Protein AF-A0AB38A750-F1 (afdb_monomer_lite)

Foldseek 3Di:
DDLQVQLVVQDAPVCVVVVVSQVSSQVSSCVVCVPPAAAKDWPDKDKDDKDKAKDWDWDADPVQPPPPDPSSRIDIDIWMKIKIKMKTKMKGKDAQPDPVSQVVQVHRIHMDIDDIDMDIHIDPIDDD

Radius of gyration: 22.98 Å; chains: 1; bounding box: 53×22×68 Å

pLDDT: mean 86.06, std 8.67, range [50.19, 95.38]

Structure (mmCIF, N/CA/C/O backbone):
data_AF-A0AB38A750-F1
#
_entry.id   AF-A0AB38A750-F1
#
loop_
_atom_site.group_PDB
_atom_site.id
_atom_site.type_symbol
_atom_site.label_atom_id
_atom_site.label_alt_id
_atom_site.label_comp_id
_atom_site.label_asym_id
_atom_site.label_entity_id
_atom_site.label_seq_id
_atom_site.pdbx_PDB_ins_code
_atom_site.Cartn_x
_atom_site.Cartn_y
_atom_site.Cartn_z
_atom_site.occupancy
_atom_site.B_iso_or_equiv
_atom_site.auth_seq_id
_atom_site.auth_comp_id
_atom_site.auth_asym_id
_atom_site.auth_atom_id
_atom_site.pdbx_PDB_model_num
ATOM 1 N N . MET A 1 1 ? 15.334 6.952 2.003 1.00 51.34 1 MET A N 1
ATOM 2 C CA . MET A 1 1 ? 13.996 6.369 1.766 1.00 51.34 1 MET A CA 1
ATOM 3 C C . MET A 1 1 ? 13.927 5.807 0.353 1.00 51.34 1 MET A C 1
ATOM 5 O O . MET A 1 1 ? 14.495 6.417 -0.547 1.00 51.34 1 MET A O 1
ATOM 9 N N . ASN A 1 2 ? 13.307 4.634 0.191 1.00 77.25 2 ASN A N 1
ATOM 10 C CA . ASN A 1 2 ? 13.027 3.985 -1.096 1.00 77.25 2 ASN A CA 1
ATOM 11 C C . ASN A 1 2 ? 11.918 4.771 -1.826 1.00 77.25 2 ASN A C 1
ATOM 13 O O . ASN A 1 2 ? 10.905 5.085 -1.204 1.00 77.25 2 ASN A O 1
ATOM 17 N N . ALA A 1 3 ? 12.105 5.092 -3.110 1.00 81.81 3 ALA A N 1
ATOM 18 C CA . ALA A 1 3 ? 11.150 5.882 -3.891 1.00 81.81 3 ALA A CA 1
ATOM 19 C C . ALA A 1 3 ? 9.761 5.218 -3.973 1.00 81.81 3 ALA A C 1
ATOM 21 O O . ALA A 1 3 ? 8.751 5.909 -3.861 1.00 81.81 3 ALA A O 1
ATOM 22 N N . THR A 1 4 ? 9.702 3.883 -4.046 1.00 82.81 4 THR A N 1
ATOM 23 C CA . THR A 1 4 ? 8.442 3.124 -3.987 1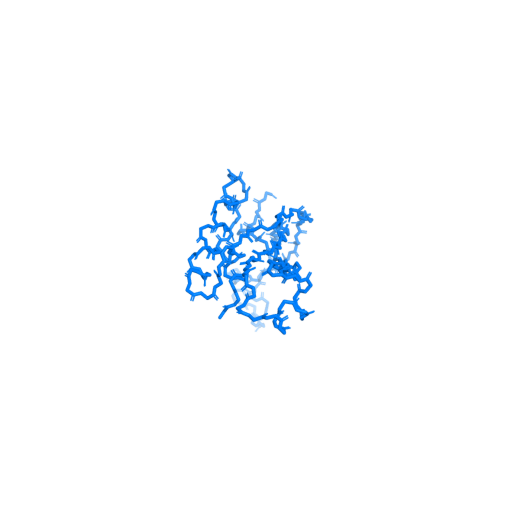.00 82.81 4 THR A CA 1
ATOM 24 C C . THR A 1 4 ? 7.747 3.309 -2.634 1.00 82.81 4 THR A C 1
ATOM 26 O O . THR A 1 4 ? 6.558 3.618 -2.586 1.00 82.81 4 THR A O 1
ATOM 29 N N . ALA A 1 5 ? 8.488 3.225 -1.525 1.00 85.88 5 ALA A N 1
ATOM 30 C CA . ALA A 1 5 ? 7.937 3.433 -0.182 1.00 85.88 5 ALA A CA 1
ATOM 31 C C . ALA A 1 5 ? 7.416 4.869 0.015 1.00 85.88 5 ALA A C 1
ATOM 33 O O . ALA A 1 5 ? 6.333 5.068 0.564 1.00 85.88 5 ALA A O 1
ATOM 34 N N . SER A 1 6 ? 8.155 5.869 -0.477 1.00 84.00 6 SER A N 1
ATOM 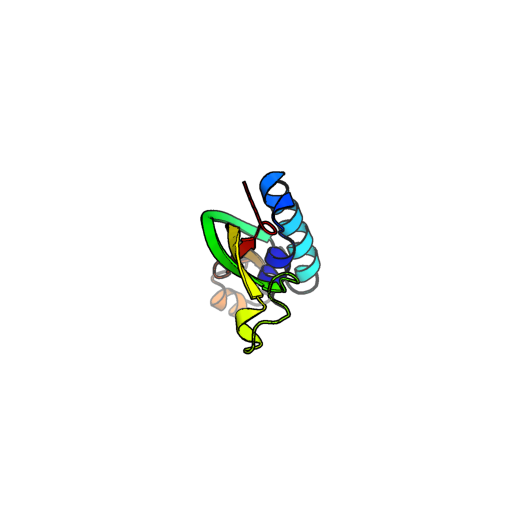35 C CA . SER A 1 6 ? 7.709 7.267 -0.481 1.00 84.00 6 SER A CA 1
ATOM 36 C C . SER A 1 6 ? 6.438 7.455 -1.316 1.00 84.00 6 SER A C 1
ATOM 38 O O . SER A 1 6 ? 5.518 8.144 -0.873 1.00 84.00 6 SER A O 1
ATOM 40 N N . SER A 1 7 ? 6.324 6.786 -2.467 1.00 87.19 7 SER A N 1
ATOM 41 C CA . SER A 1 7 ? 5.109 6.828 -3.292 1.00 87.19 7 SER A CA 1
ATOM 42 C C . SER A 1 7 ? 3.895 6.174 -2.627 1.00 87.19 7 SER A C 1
ATOM 44 O O . SER A 1 7 ? 2.795 6.701 -2.704 1.00 87.19 7 SER A O 1
ATOM 46 N N . LEU A 1 8 ? 4.085 5.089 -1.873 1.00 88.94 8 LEU A N 1
ATOM 47 C CA . LEU A 1 8 ? 3.007 4.464 -1.098 1.00 88.94 8 LEU A CA 1
ATOM 48 C C . LEU A 1 8 ? 2.557 5.321 0.090 1.00 88.94 8 LEU A C 1
ATOM 50 O O . LEU A 1 8 ? 1.413 5.219 0.535 1.00 88.94 8 LEU A O 1
ATOM 54 N N . SER A 1 9 ? 3.452 6.146 0.638 1.00 87.12 9 SER A N 1
ATOM 55 C CA . SER A 1 9 ? 3.135 7.013 1.776 1.00 87.12 9 SER A CA 1
ATOM 56 C C . SER A 1 9 ? 2.248 8.207 1.409 1.00 87.12 9 SER A C 1
ATOM 58 O O . SER A 1 9 ? 1.553 8.711 2.287 1.00 87.12 9 SER A O 1
ATOM 60 N N . SER A 1 10 ? 2.216 8.622 0.134 1.00 86.31 10 SER A N 1
ATOM 61 C CA . SER A 1 10 ? 1.347 9.717 -0.327 1.00 86.31 10 SER A CA 1
ATOM 62 C C . SER A 1 10 ? -0.115 9.302 -0.500 1.00 86.31 10 SER A C 1
ATOM 64 O O . SER A 1 10 ? -0.985 10.163 -0.589 1.00 86.31 10 SER A O 1
ATOM 66 N N . VAL A 1 11 ? -0.406 7.999 -0.525 1.00 89.88 11 VAL A N 1
ATOM 67 C CA . VAL A 1 11 ? -1.775 7.491 -0.644 1.00 89.88 11 VAL A CA 1
ATOM 68 C C . VAL A 1 11 ? -2.471 7.554 0.713 1.00 89.88 11 VAL A C 1
ATOM 70 O O . VAL A 1 11 ? -1.956 7.055 1.725 1.00 89.88 11 VAL A O 1
ATOM 73 N N . ASN A 1 12 ? -3.658 8.152 0.721 1.00 89.56 12 ASN A N 1
ATOM 74 C CA . ASN A 1 12 ? -4.567 8.212 1.853 1.00 89.56 12 ASN A CA 1
ATOM 75 C C . ASN A 1 12 ? -5.933 7.648 1.431 1.00 89.56 12 ASN A C 1
ATOM 77 O O . ASN A 1 12 ? -6.148 7.295 0.272 1.00 89.56 12 ASN A O 1
ATOM 81 N N . TYR A 1 13 ? -6.842 7.486 2.389 1.00 85.62 13 TYR A N 1
ATOM 82 C CA . TYR A 1 13 ? -8.128 6.860 2.092 1.00 85.62 13 TYR A CA 1
ATOM 83 C C . TYR A 1 13 ? -8.975 7.702 1.130 1.00 85.62 13 TYR A C 1
ATOM 85 O O . TYR A 1 13 ? -9.617 7.156 0.242 1.00 85.62 13 TYR A O 1
ATOM 93 N N . GLU A 1 14 ? -8.915 9.028 1.253 1.00 86.50 14 GLU A N 1
ATOM 94 C CA . GLU A 1 14 ? -9.604 9.955 0.353 1.00 86.50 14 GLU A CA 1
ATOM 95 C C . GLU A 1 14 ? -9.131 9.812 -1.101 1.00 86.50 14 GLU A C 1
ATOM 97 O O . GLU A 1 14 ? -9.947 9.790 -2.019 1.00 86.50 14 GLU A O 1
ATOM 102 N N . SER A 1 15 ? -7.829 9.632 -1.333 1.00 86.31 15 SER A N 1
ATOM 103 C CA . SER A 1 15 ? -7.305 9.466 -2.687 1.00 86.31 15 SER A CA 1
ATOM 104 C C . SER A 1 15 ? -7.670 8.126 -3.318 1.00 86.31 15 SER A C 1
ATOM 106 O O . SER A 1 15 ? -7.800 8.022 -4.541 1.00 86.31 15 SER A O 1
ATOM 108 N N . LEU A 1 16 ? -7.902 7.101 -2.491 1.00 86.31 16 LEU A N 1
ATOM 109 C CA . LEU A 1 16 ? -8.494 5.844 -2.939 1.00 86.31 16 LEU A CA 1
ATOM 110 C C . LEU A 1 16 ? -9.967 6.012 -3.319 1.00 86.31 16 LEU A C 1
ATOM 112 O O . LEU A 1 16 ? -10.359 5.541 -4.384 1.00 86.31 16 LEU A O 1
ATOM 116 N N . THR A 1 17 ? -10.775 6.697 -2.501 1.00 83.50 17 THR A N 1
ATOM 117 C CA . THR A 1 17 ? -12.211 6.872 -2.782 1.00 83.50 17 THR A CA 1
ATOM 118 C C . THR A 1 17 ? -12.477 7.802 -3.963 1.00 83.50 17 THR A C 1
ATOM 120 O O . THR A 1 17 ? -13.403 7.562 -4.731 1.00 83.50 17 THR A O 1
ATOM 123 N N . GLN A 1 18 ? -11.649 8.830 -4.148 1.00 86.81 18 GLN A N 1
ATOM 124 C CA . GLN A 1 18 ? -11.730 9.757 -5.280 1.00 86.81 18 GLN A CA 1
ATOM 125 C C . GLN A 1 18 ? -11.069 9.213 -6.558 1.00 86.81 18 GLN A C 1
ATOM 127 O O . GLN A 1 18 ? -11.181 9.830 -7.614 1.00 86.81 18 GLN A O 1
ATOM 132 N N . GLY A 1 19 ? -10.356 8.084 -6.480 1.00 85.69 19 GLY A N 1
ATOM 133 C CA . GLY A 1 19 ? -9.680 7.472 -7.628 1.00 85.69 19 GLY A CA 1
ATOM 134 C C . GLY A 1 19 ? -8.422 8.207 -8.116 1.00 85.69 19 GLY A C 1
ATOM 135 O O . GLY A 1 19 ? -7.878 7.842 -9.153 1.00 85.69 19 GLY A O 1
ATOM 136 N N . ASN A 1 20 ? -7.919 9.206 -7.384 1.00 91.25 20 ASN A N 1
ATOM 137 C CA . ASN A 1 20 ? -6.730 9.993 -7.758 1.00 91.25 20 ASN A CA 1
ATOM 138 C C . ASN A 1 20 ? -5.412 9.458 -7.141 1.00 91.25 20 ASN A C 1
ATOM 140 O O . ASN A 1 20 ? -4.346 10.070 -7.266 1.00 91.25 20 ASN A O 1
ATOM 144 N N . TYR A 1 21 ? -5.444 8.281 -6.507 1.00 90.06 21 TYR A N 1
ATOM 145 C CA . TYR A 1 21 ? -4.269 7.631 -5.910 1.00 90.06 21 TYR A CA 1
ATOM 146 C C . TYR A 1 21 ? -3.127 7.386 -6.912 1.00 90.06 21 TYR A C 1
ATOM 148 O O . TYR A 1 21 ? -1.958 7.491 -6.542 1.00 90.06 21 TYR A O 1
ATOM 156 N N . GLN A 1 22 ? -3.435 7.100 -8.183 1.00 92.31 22 GLN A N 1
ATOM 157 C CA . GLN A 1 22 ? -2.419 6.870 -9.218 1.00 92.31 22 GLN A CA 1
ATOM 158 C C . GLN A 1 22 ? -1.588 8.130 -9.488 1.00 92.31 22 GLN A C 1
ATOM 160 O O . GLN A 1 22 ? -0.364 8.055 -9.604 1.00 92.31 22 GLN A O 1
ATOM 165 N N . GLU A 1 23 ? -2.236 9.297 -9.535 1.00 90.50 23 GLU A N 1
ATOM 166 C CA . GLU A 1 23 ? -1.566 10.590 -9.689 1.00 90.50 23 GLU A CA 1
ATOM 167 C C . GLU A 1 23 ? -0.656 10.877 -8.490 1.00 90.50 23 GLU A C 1
ATOM 169 O O . GLU A 1 23 ? 0.523 11.195 -8.662 1.00 90.50 23 GLU A O 1
ATOM 174 N N . SER A 1 24 ? -1.164 10.652 -7.276 1.00 90.00 24 SER A N 1
ATOM 175 C CA . SER A 1 24 ? -0.400 10.820 -6.032 1.00 90.00 24 SER A CA 1
ATOM 176 C C . SER A 1 24 ? 0.841 9.921 -5.965 1.00 90.00 24 SER A C 1
ATOM 178 O O . SER A 1 24 ? 1.903 10.356 -5.503 1.00 90.00 24 SER A O 1
ATOM 180 N N . ILE A 1 25 ? 0.732 8.672 -6.432 1.00 92.00 25 ILE A N 1
ATOM 181 C CA . ILE A 1 25 ? 1.856 7.728 -6.506 1.00 92.00 25 ILE A CA 1
ATOM 182 C C . ILE A 1 25 ? 2.870 8.211 -7.539 1.00 92.00 25 ILE A C 1
ATOM 184 O O . ILE A 1 25 ? 4.057 8.302 -7.226 1.00 92.00 25 ILE A O 1
ATOM 188 N N . ASN A 1 26 ? 2.421 8.554 -8.748 1.00 91.25 26 ASN A N 1
ATOM 189 C CA . ASN A 1 26 ? 3.298 9.000 -9.827 1.00 91.25 26 ASN A CA 1
ATOM 190 C C . ASN A 1 26 ? 4.065 10.272 -9.446 1.00 91.25 26 ASN A C 1
ATOM 192 O O . ASN A 1 26 ? 5.287 10.318 -9.596 1.00 91.25 26 ASN A O 1
ATOM 196 N N . ALA A 1 27 ? 3.382 11.279 -8.896 1.00 89.75 27 ALA A N 1
ATOM 197 C CA . ALA A 1 27 ? 4.002 12.530 -8.468 1.00 89.75 27 ALA A CA 1
ATOM 198 C C . ALA A 1 27 ? 5.054 12.301 -7.371 1.00 89.75 27 ALA A C 1
ATOM 200 O O . ALA A 1 27 ? 6.173 12.814 -7.456 1.00 89.75 27 ALA A O 1
ATOM 201 N N . SER A 1 28 ? 4.725 11.480 -6.368 1.00 89.62 28 SER A N 1
ATOM 202 C CA . SER A 1 28 ? 5.642 11.156 -5.272 1.00 89.62 28 SER A CA 1
ATOM 203 C C . SER A 1 28 ? 6.835 10.311 -5.743 1.00 89.62 28 SER A C 1
ATOM 205 O O . SER A 1 28 ? 7.977 10.580 -5.358 1.00 89.62 28 SER A O 1
ATOM 207 N N . LEU A 1 29 ? 6.612 9.349 -6.646 1.00 89.44 29 LEU A N 1
ATOM 208 C CA . LE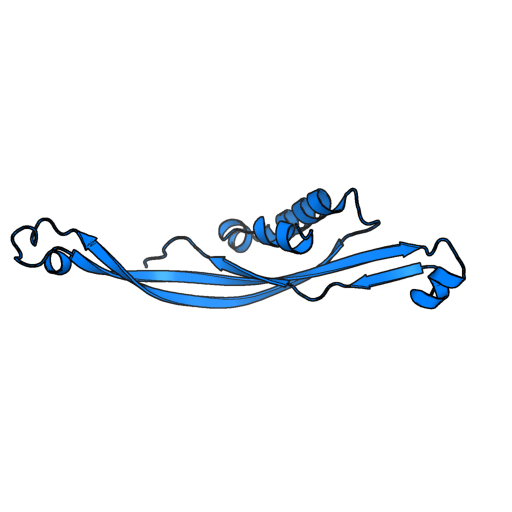U A 1 29 ? 7.672 8.540 -7.249 1.00 89.44 29 LEU A CA 1
ATOM 209 C C . LEU A 1 29 ? 8.654 9.408 -8.042 1.00 89.44 29 LEU A C 1
ATOM 211 O O . LEU A 1 29 ? 9.867 9.280 -7.864 1.00 89.44 29 LEU A O 1
ATOM 215 N N . GLN A 1 30 ? 8.140 10.320 -8.872 1.00 86.50 30 GLN A N 1
ATOM 216 C CA . GLN A 1 30 ? 8.972 11.258 -9.620 1.00 86.50 30 GLN A CA 1
ATOM 217 C C . GLN A 1 30 ? 9.763 12.160 -8.672 1.00 86.50 30 GLN A C 1
ATOM 219 O O . GLN A 1 30 ? 10.978 12.272 -8.817 1.00 86.50 30 GLN A O 1
ATOM 224 N N . ALA A 1 31 ? 9.125 12.740 -7.651 1.00 86.06 31 ALA A N 1
ATOM 225 C CA . ALA A 1 31 ? 9.803 13.589 -6.670 1.00 86.06 31 ALA A CA 1
ATOM 226 C C . ALA A 1 31 ? 10.941 12.855 -5.933 1.00 86.06 31 ALA A C 1
ATOM 228 O O . ALA A 1 31 ? 12.024 13.417 -5.752 1.00 86.06 31 ALA A O 1
ATOM 229 N N . ALA A 1 32 ? 10.730 11.591 -5.554 1.00 83.88 32 ALA A N 1
ATOM 230 C CA . ALA A 1 32 ? 11.727 10.781 -4.857 1.00 83.88 32 ALA A CA 1
ATOM 231 C C . ALA A 1 32 ? 12.843 10.246 -5.781 1.00 83.88 32 ALA A C 1
ATOM 233 O O . ALA A 1 32 ? 13.982 10.072 -5.339 1.00 83.88 32 ALA A O 1
ATOM 234 N N . GLY A 1 33 ? 12.529 9.981 -7.054 1.00 77.50 33 GLY A N 1
ATOM 235 C CA . GLY A 1 33 ? 13.422 9.344 -8.028 1.00 77.50 33 GLY A CA 1
ATOM 236 C C . GLY A 1 33 ? 14.243 10.289 -8.907 1.00 77.50 33 GLY A C 1
ATOM 237 O O . GLY A 1 33 ? 15.293 9.875 -9.403 1.00 77.50 33 GLY A O 1
ATOM 238 N N . ARG A 1 34 ? 13.823 11.559 -9.052 1.00 68.12 34 ARG A N 1
ATOM 239 C CA . ARG A 1 34 ? 14.305 12.532 -10.062 1.00 68.12 34 ARG A CA 1
ATOM 240 C C . ARG A 1 34 ? 15.823 12.704 -10.180 1.00 68.12 34 ARG A C 1
ATOM 242 O O . ARG A 1 34 ? 16.297 13.204 -11.190 1.00 68.12 34 ARG A O 1
ATOM 249 N N . LYS A 1 35 ? 16.590 12.361 -9.142 1.00 68.12 35 LYS A N 1
ATOM 250 C CA . LYS A 1 35 ? 18.048 12.572 -9.093 1.00 68.12 35 LYS A CA 1
ATOM 251 C C . LYS A 1 35 ? 18.884 11.294 -9.179 1.00 68.12 35 LYS A C 1
ATOM 253 O O . LYS A 1 35 ? 20.104 11.400 -9.192 1.00 68.12 35 LYS A O 1
ATOM 258 N N . LYS A 1 36 ? 18.268 10.107 -9.151 1.00 69.38 36 LYS A N 1
ATOM 259 C CA . LYS A 1 36 ? 18.998 8.844 -8.928 1.00 69.38 36 LYS A CA 1
ATOM 260 C C . LYS A 1 36 ? 18.840 7.812 -10.035 1.00 69.38 36 LYS A C 1
ATOM 262 O O . LYS A 1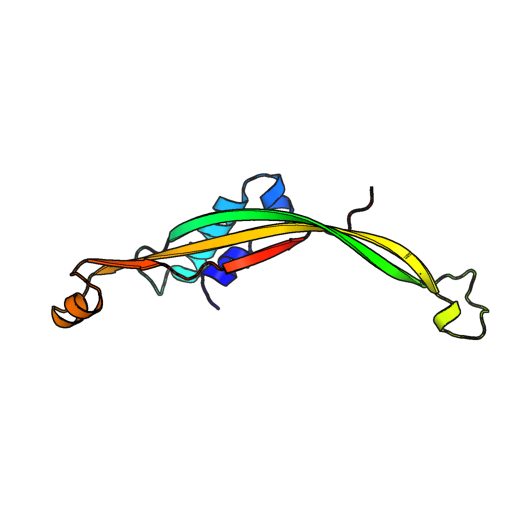 36 ? 19.747 7.010 -10.212 1.00 69.38 36 LYS A O 1
ATOM 267 N N . LEU A 1 37 ? 17.706 7.800 -10.732 1.00 74.06 37 LEU A N 1
ATOM 268 C CA . LEU A 1 37 ? 17.385 6.776 -11.724 1.00 74.06 37 LEU A CA 1
ATOM 269 C C . LEU A 1 37 ? 16.789 7.434 -12.966 1.00 74.06 37 LEU A C 1
ATOM 271 O O . LEU A 1 37 ? 15.867 8.243 -12.859 1.00 74.06 37 LEU A O 1
ATOM 275 N N . THR A 1 38 ? 17.312 7.070 -14.133 1.00 73.00 38 THR A N 1
ATOM 276 C CA . THR A 1 38 ? 16.733 7.438 -15.427 1.00 73.00 38 THR A CA 1
ATOM 277 C C . THR A 1 38 ? 15.426 6.665 -15.624 1.00 73.00 38 THR A C 1
ATOM 279 O O . THR A 1 38 ? 15.315 5.512 -15.209 1.00 73.00 38 THR A O 1
ATOM 282 N N . ASN A 1 39 ? 14.410 7.313 -16.204 1.00 84.62 39 ASN A N 1
ATOM 283 C CA . ASN A 1 39 ? 13.137 6.692 -16.596 1.00 84.62 39 ASN A CA 1
ATOM 284 C C . ASN A 1 39 ? 12.441 5.851 -15.503 1.00 84.62 39 ASN A C 1
ATOM 286 O O . ASN A 1 39 ? 11.818 4.831 -15.798 1.00 84.62 39 ASN A O 1
ATOM 290 N N . LEU A 1 40 ? 12.525 6.271 -14.235 1.00 88.44 40 LEU A N 1
ATOM 291 C CA . LEU A 1 40 ? 11.769 5.637 -13.155 1.00 88.44 40 LEU A CA 1
ATOM 292 C C . LEU A 1 40 ? 10.265 5.860 -13.364 1.00 88.44 40 LEU A C 1
ATOM 294 O O . LEU A 1 40 ? 9.808 7.001 -13.467 1.00 88.44 40 LEU A O 1
ATOM 298 N N . ARG A 1 41 ? 9.495 4.773 -13.380 1.00 90.81 41 ARG A N 1
ATOM 299 C CA . ARG A 1 41 ? 8.041 4.777 -13.562 1.00 90.81 41 ARG A CA 1
ATOM 300 C C . ARG A 1 41 ? 7.356 3.706 -12.722 1.00 90.81 41 ARG A C 1
ATOM 302 O O . ARG A 1 41 ? 7.990 2.785 -12.207 1.00 90.81 41 ARG A O 1
ATOM 309 N N . VAL A 1 42 ? 6.043 3.834 -12.593 1.00 92.88 42 VAL A N 1
ATOM 310 C CA . VAL A 1 42 ? 5.200 2.790 -12.012 1.00 92.88 42 VAL A CA 1
ATOM 311 C C . VAL A 1 42 ? 4.968 1.707 -13.063 1.00 92.88 42 VAL A C 1
ATOM 313 O O . VAL A 1 42 ? 4.569 2.012 -14.183 1.00 92.88 42 VAL A O 1
ATOM 316 N N . ALA A 1 43 ? 5.243 0.454 -12.706 1.00 93.94 43 ALA A N 1
ATOM 317 C CA . ALA A 1 43 ? 4.996 -0.713 -13.548 1.00 93.94 43 ALA A CA 1
ATOM 318 C C . ALA A 1 43 ? 3.587 -1.275 -13.326 1.00 93.94 43 ALA A C 1
ATOM 320 O O . ALA A 1 43 ? 2.897 -1.609 -14.284 1.00 93.94 43 ALA A O 1
ATOM 321 N N . SER A 1 44 ? 3.149 -1.357 -12.065 1.00 94.19 44 SER A N 1
ATOM 322 C CA . SER A 1 44 ? 1.779 -1.735 -11.716 1.00 94.19 44 SER A CA 1
ATOM 323 C C . SER A 1 44 ? 1.327 -1.080 -10.414 1.00 94.19 44 SER A C 1
ATOM 325 O O . SER A 1 44 ? 2.141 -0.758 -9.539 1.00 94.19 44 SER A O 1
ATOM 327 N N . ILE A 1 45 ? 0.013 -0.888 -10.312 1.00 94.44 45 ILE A N 1
ATOM 328 C CA . ILE A 1 45 ? -0.687 -0.528 -9.083 1.00 94.44 45 ILE A CA 1
ATOM 329 C C . ILE A 1 45 ? -1.850 -1.498 -8.953 1.00 94.44 45 ILE A C 1
ATOM 331 O O . ILE A 1 45 ? -2.713 -1.531 -9.826 1.00 94.44 45 ILE A O 1
ATOM 335 N N . ASP A 1 46 ? -1.876 -2.246 -7.859 1.00 94.44 46 ASP A N 1
ATOM 336 C CA . ASP A 1 46 ? -2.887 -3.262 -7.603 1.00 94.44 46 ASP A CA 1
ATOM 337 C C . ASP A 1 46 ? -3.625 -2.928 -6.302 1.00 94.44 46 ASP A C 1
ATOM 339 O O . ASP A 1 46 ? -3.010 -2.767 -5.240 1.00 94.44 46 ASP A O 1
ATOM 343 N N . LEU A 1 47 ? -4.953 -2.820 -6.382 1.00 92.44 47 LEU A N 1
ATOM 344 C CA . LEU A 1 47 ? -5.821 -2.724 -5.210 1.00 92.44 47 LEU A CA 1
ATOM 345 C C . LEU A 1 47 ? -6.143 -4.141 -4.732 1.00 92.44 47 LEU A C 1
ATOM 347 O O . LEU A 1 47 ? -6.715 -4.945 -5.462 1.00 92.44 47 LEU A O 1
ATOM 351 N N . GLY A 1 48 ? -5.705 -4.454 -3.516 1.00 89.12 48 GLY A N 1
ATOM 352 C CA . GLY A 1 48 ? -5.861 -5.763 -2.892 1.00 89.12 48 GLY A CA 1
ATOM 353 C C . GLY A 1 48 ? -7.143 -5.891 -2.072 1.00 89.12 48 GLY A C 1
ATOM 354 O O . GLY A 1 48 ? -8.192 -5.355 -2.422 1.00 89.12 48 GLY A O 1
ATOM 355 N N . ALA A 1 49 ? -7.054 -6.606 -0.952 1.00 86.38 49 ALA A N 1
ATOM 356 C CA . ALA A 1 49 ? -8.188 -6.800 -0.061 1.00 86.38 49 ALA A CA 1
ATOM 357 C C . ALA A 1 49 ? -8.654 -5.473 0.559 1.00 86.38 49 ALA A C 1
ATOM 359 O O . ALA A 1 49 ? -7.851 -4.705 1.100 1.00 86.38 49 ALA A O 1
ATOM 360 N N . ALA A 1 50 ? -9.964 -5.248 0.500 1.00 87.56 50 ALA A N 1
ATOM 361 C CA . ALA A 1 50 ? -10.656 -4.357 1.415 1.00 87.56 50 ALA A CA 1
ATOM 362 C C . ALA A 1 50 ? -11.046 -5.154 2.661 1.00 87.56 50 ALA A C 1
ATOM 364 O O . ALA A 1 50 ? -11.426 -6.324 2.562 1.00 87.56 50 ALA A O 1
ATOM 365 N N . GLY A 1 51 ? -10.977 -4.533 3.830 1.00 86.94 51 GLY A N 1
ATOM 366 C CA . GLY A 1 51 ? -11.388 -5.186 5.061 1.00 86.94 51 GLY A CA 1
ATOM 367 C C . GLY A 1 51 ? -11.806 -4.204 6.133 1.00 86.94 51 GLY A C 1
ATOM 368 O O . GLY A 1 51 ? -11.517 -3.011 6.062 1.00 86.94 51 GLY A O 1
ATOM 369 N N . GLN A 1 52 ? -12.474 -4.740 7.146 1.00 87.19 52 GLN A N 1
ATOM 370 C CA . GLN A 1 52 ? -12.886 -4.012 8.331 1.00 87.19 52 GLN A CA 1
ATOM 371 C C . GLN A 1 52 ? -12.366 -4.754 9.557 1.00 87.19 52 GLN A C 1
ATOM 373 O O . GLN A 1 52 ? -12.499 -5.974 9.653 1.00 87.19 52 GLN A O 1
ATOM 378 N N . GLN A 1 53 ? -11.760 -4.022 10.484 1.00 87.62 53 GLN A N 1
ATOM 379 C CA . GLN A 1 53 ? -11.226 -4.574 11.719 1.00 87.62 53 GLN A CA 1
ATOM 380 C C . GLN A 1 53 ? -11.952 -3.946 12.904 1.00 87.62 53 GLN A C 1
ATOM 382 O O . GLN A 1 53 ? -11.898 -2.732 13.109 1.00 87.62 53 GLN A O 1
ATOM 387 N N . ALA A 1 54 ? -12.617 -4.785 13.696 1.00 90.38 54 ALA A N 1
ATOM 388 C CA . ALA A 1 54 ? -13.222 -4.370 14.953 1.00 90.38 54 ALA A CA 1
ATOM 389 C C . ALA A 1 54 ? -12.153 -4.206 16.041 1.00 90.38 54 ALA A C 1
ATOM 391 O O . ALA A 1 54 ? -11.178 -4.959 16.101 1.00 90.38 54 ALA A O 1
ATOM 392 N N . TYR A 1 55 ? -12.354 -3.230 16.920 1.00 88.25 55 TYR A N 1
ATOM 393 C CA . TYR A 1 55 ? -11.546 -3.051 18.118 1.00 88.25 55 TYR A CA 1
ATOM 394 C C . TYR A 1 55 ? -12.367 -2.402 19.232 1.00 88.25 55 TYR A C 1
ATOM 396 O O . TYR A 1 55 ? -13.360 -1.718 18.990 1.00 88.25 55 TYR A O 1
ATOM 404 N N . THR A 1 56 ? -11.919 -2.590 20.467 1.00 90.19 56 THR A N 1
ATOM 405 C CA . THR A 1 56 ? -12.506 -1.948 21.642 1.00 90.19 56 THR A CA 1
ATOM 406 C C . THR A 1 56 ? -11.527 -0.912 22.160 1.00 90.19 56 THR A C 1
ATOM 408 O O . THR A 1 56 ? -10.352 -1.216 22.361 1.00 90.19 56 THR A O 1
ATOM 411 N N . TYR A 1 57 ? -11.997 0.313 22.376 1.00 89.00 57 TYR A N 1
ATOM 412 C CA . TYR A 1 57 ? -11.217 1.352 23.041 1.00 89.00 57 TYR A CA 1
ATOM 413 C C . TYR A 1 57 ? -11.850 1.696 24.384 1.00 89.00 57 TYR A C 1
ATOM 415 O O . TYR A 1 57 ? -13.062 1.592 24.554 1.00 89.00 57 TYR A O 1
ATOM 423 N N . ARG A 1 58 ? -11.017 2.080 25.351 1.00 91.06 58 ARG A N 1
ATOM 424 C CA . ARG A 1 58 ? -11.452 2.373 26.718 1.00 91.06 58 ARG A CA 1
ATOM 425 C C . ARG A 1 58 ? -11.530 3.880 26.906 1.00 91.06 58 ARG A C 1
ATOM 427 O O . ARG A 1 58 ? -10.557 4.581 26.632 1.00 91.06 58 ARG A O 1
ATOM 434 N N . VAL A 1 59 ? -12.674 4.378 27.360 1.00 91.25 59 VAL A N 1
ATOM 435 C CA . VAL A 1 59 ? -12.910 5.807 27.608 1.00 91.25 59 VAL A CA 1
ATOM 436 C C . VAL A 1 59 ? -13.190 6.014 29.080 1.00 91.25 59 VAL A C 1
ATOM 438 O O . VAL A 1 59 ? -13.926 5.238 29.677 1.00 91.25 59 VAL A O 1
ATOM 441 N N . TYR A 1 60 ? -12.609 7.052 29.668 1.00 92.38 60 TYR A N 1
ATOM 442 C CA . TYR A 1 60 ? -12.925 7.422 31.041 1.00 92.38 60 TYR A CA 1
ATOM 443 C C . TYR A 1 60 ? -14.412 7.778 31.175 1.00 92.38 60 TYR A C 1
ATOM 445 O O . TYR A 1 60 ? -14.940 8.537 30.360 1.00 92.38 60 TYR A O 1
ATOM 453 N N . SER A 1 61 ? -15.068 7.249 32.206 1.00 91.50 61 SER A N 1
ATOM 454 C CA . SER A 1 61 ? -16.465 7.530 32.528 1.00 91.50 61 SER A CA 1
ATOM 455 C C . SER A 1 61 ? -16.548 8.239 33.872 1.00 91.50 61 SER A C 1
ATOM 457 O O . SER A 1 61 ? -16.151 7.690 34.901 1.00 91.50 61 SER A O 1
ATOM 459 N N . SER A 1 62 ? -17.082 9.463 33.870 1.00 90.00 62 SER A N 1
ATOM 460 C CA . SER A 1 62 ? -17.336 10.224 35.100 1.00 90.00 62 SER A CA 1
ATOM 461 C C . SER A 1 62 ? -18.305 9.498 36.030 1.00 90.00 62 SER A C 1
ATOM 463 O O . SER A 1 62 ? -18.168 9.579 37.247 1.00 90.00 62 SER A O 1
ATOM 465 N N . ASP A 1 63 ? -19.235 8.724 35.470 1.00 90.50 63 ASP A N 1
ATOM 466 C CA . ASP A 1 63 ? -20.227 7.968 36.240 1.00 90.50 63 ASP A CA 1
ATOM 467 C C . ASP A 1 63 ? -19.571 6.868 37.086 1.00 90.50 63 ASP A C 1
ATOM 469 O O . ASP A 1 63 ? -20.093 6.471 38.127 1.00 90.50 63 ASP A O 1
ATOM 473 N N . LYS A 1 64 ? -18.379 6.424 36.671 1.00 90.19 64 LYS A N 1
ATOM 474 C CA . LYS A 1 64 ? -17.567 5.402 37.334 1.00 90.19 64 LYS A CA 1
ATOM 475 C C . LYS A 1 64 ? -16.390 5.975 38.120 1.00 90.19 64 LYS A C 1
ATOM 477 O O . LYS A 1 64 ? -15.540 5.228 38.589 1.00 90.19 64 LYS A O 1
ATOM 482 N N . GLU A 1 65 ? -16.314 7.292 38.304 1.00 88.38 65 GLU A N 1
ATOM 483 C CA . GLU A 1 65 ? -15.181 7.949 38.972 1.00 88.38 65 GLU A CA 1
ATOM 484 C C . GLU A 1 65 ? -14.929 7.424 40.396 1.00 88.38 65 GLU A C 1
ATOM 486 O O . GLU A 1 65 ? -13.780 7.322 40.835 1.00 88.38 65 GLU A O 1
ATOM 491 N N . LYS A 1 66 ? -16.005 7.068 41.108 1.00 89.44 66 LYS A N 1
ATOM 492 C CA . LYS A 1 66 ? -15.957 6.576 42.493 1.00 89.44 66 LYS A CA 1
ATOM 493 C C . LYS A 1 66 ? -15.579 5.098 42.612 1.00 89.44 66 LYS A C 1
ATOM 495 O O . LYS A 1 66 ? -15.444 4.618 43.736 1.00 89.44 66 LYS A O 1
ATOM 500 N N . GLU A 1 67 ? -15.411 4.387 41.497 1.00 86.00 67 GLU A N 1
ATOM 501 C CA . GLU A 1 67 ? -14.954 2.998 41.512 1.00 86.00 67 GLU A CA 1
ATOM 502 C C . GLU A 1 67 ? -13.553 2.909 42.142 1.00 86.00 67 GLU A C 1
ATOM 504 O O . GLU A 1 67 ? -12.664 3.751 41.911 1.00 86.00 67 GLU A O 1
ATOM 509 N N . GLY A 1 68 ? -13.379 1.885 42.980 1.00 81.38 68 GLY A N 1
ATOM 510 C CA . GLY A 1 68 ? -12.188 1.701 43.803 1.00 81.38 68 GLY A CA 1
ATOM 511 C C . GLY A 1 68 ? -10.942 1.448 42.962 1.00 81.38 68 GLY A C 1
ATOM 512 O O . GLY A 1 68 ? -9.890 2.027 43.244 1.00 81.38 68 GLY A O 1
ATOM 513 N N . ASN A 1 69 ? -11.057 0.655 41.891 1.00 88.69 69 ASN A N 1
ATOM 514 C CA . ASN A 1 69 ? -9.943 0.420 40.983 1.00 88.69 69 ASN A CA 1
ATOM 515 C C . ASN A 1 69 ? -9.951 1.414 39.821 1.00 88.69 69 ASN A C 1
ATOM 517 O O . ASN A 1 69 ? -10.957 1.628 39.151 1.00 88.69 69 ASN A O 1
ATOM 521 N N . PHE A 1 70 ? -8.775 1.951 39.486 1.00 87.00 70 PHE A N 1
ATOM 522 C CA . PHE A 1 70 ? -8.612 2.869 38.352 1.00 87.00 70 PHE A CA 1
ATOM 523 C C . PHE A 1 70 ? -9.131 2.283 37.028 1.00 87.00 70 PHE A C 1
ATOM 525 O O . PHE A 1 70 ? -9.732 2.995 36.231 1.00 87.00 70 PHE A O 1
ATOM 532 N N . ASN A 1 71 ? -8.956 0.975 36.810 1.00 87.00 71 ASN A N 1
ATOM 533 C CA . ASN A 1 71 ? -9.438 0.292 35.609 1.00 87.00 71 ASN A CA 1
ATOM 534 C C . ASN A 1 71 ? -10.967 0.247 35.498 1.00 87.00 71 ASN A C 1
ATOM 536 O O . ASN A 1 71 ? -11.468 0.185 34.379 1.00 87.00 71 ASN A O 1
ATOM 540 N N . GLU A 1 72 ? -11.699 0.270 36.610 1.00 89.75 72 GLU A N 1
ATOM 541 C CA . GLU A 1 72 ? -13.169 0.236 36.626 1.00 89.75 72 GLU A CA 1
ATOM 542 C C . GLU A 1 72 ? -13.769 1.589 36.223 1.00 89.75 72 GLU A C 1
ATOM 544 O O . GLU A 1 72 ? -14.904 1.650 35.763 1.00 89.75 72 GLU A O 1
ATOM 549 N N . ARG A 1 73 ? -12.967 2.662 36.266 1.00 92.62 73 ARG A N 1
ATOM 550 C CA . ARG A 1 73 ? -13.360 4.020 35.853 1.00 92.62 73 ARG A CA 1
ATOM 551 C C . ARG A 1 73 ? -13.480 4.200 34.340 1.00 92.62 73 ARG A C 1
ATOM 553 O O . ARG A 1 73 ? -13.821 5.284 33.874 1.00 92.62 73 ARG A O 1
ATOM 560 N N . PHE A 1 74 ? -13.163 3.168 33.561 1.00 92.88 74 PHE A N 1
ATOM 561 C CA . PHE A 1 74 ? -13.214 3.204 32.104 1.00 92.88 74 PHE A CA 1
ATOM 562 C C . PHE A 1 74 ? -14.345 2.328 31.567 1.00 92.88 74 PHE A C 1
ATOM 564 O O . PHE A 1 74 ? -14.630 1.242 32.071 1.00 92.88 74 PHE A O 1
ATOM 571 N N . GLU A 1 75 ? -14.965 2.798 30.495 1.00 92.06 75 GLU A N 1
ATOM 572 C CA . GLU A 1 75 ? -15.948 2.076 29.705 1.00 92.06 75 GLU A CA 1
ATOM 573 C C . GLU A 1 75 ? -15.337 1.594 28.402 1.00 92.06 75 GLU A C 1
ATOM 575 O O . GLU A 1 75 ? -14.710 2.355 27.659 1.00 92.06 75 GLU A O 1
ATOM 580 N N . ASP A 1 76 ? -15.582 0.326 28.116 1.00 91.62 76 ASP A N 1
ATOM 581 C CA . ASP A 1 76 ? -15.230 -0.292 26.854 1.00 91.62 76 ASP A CA 1
ATOM 582 C C . ASP A 1 76 ? -16.240 0.147 25.790 1.00 91.62 76 ASP A C 1
ATOM 584 O O . ASP A 1 76 ? -17.447 -0.065 25.920 1.00 91.62 76 ASP A O 1
ATOM 588 N N . ARG A 1 77 ? -15.747 0.782 24.727 1.00 88.88 77 ARG A N 1
ATOM 589 C CA . ARG A 1 77 ? -16.555 1.224 23.592 1.00 88.88 77 ARG A CA 1
ATOM 590 C C . ARG A 1 77 ? -16.139 0.461 22.337 1.00 88.88 77 ARG A C 1
ATOM 592 O O . ARG A 1 77 ? -14.964 0.513 21.960 1.00 88.88 77 ARG A O 1
ATOM 599 N N . PRO A 1 78 ? -17.076 -0.242 21.674 1.00 90.12 78 PRO A N 1
ATOM 600 C CA . PRO A 1 78 ? -16.782 -0.892 20.410 1.00 90.12 78 PRO A CA 1
ATOM 601 C C . PRO A 1 78 ? -16.583 0.159 19.316 1.00 90.12 78 PRO A C 1
ATOM 603 O O . PRO A 1 78 ? -17.277 1.182 19.263 1.00 90.12 78 PRO A O 1
ATOM 606 N N . SER A 1 79 ? -15.635 -0.120 18.434 1.00 88.56 79 SER A N 1
ATOM 607 C CA . SER A 1 79 ? -15.312 0.667 17.251 1.00 88.56 79 SER A CA 1
ATOM 608 C C . SER A 1 79 ? -14.797 -0.248 16.143 1.00 88.56 79 SER A C 1
ATOM 610 O O . SER A 1 79 ? -14.584 -1.447 16.343 1.00 88.56 79 SER A O 1
ATOM 612 N N . ASN A 1 80 ? -14.590 0.313 14.960 1.00 89.38 80 ASN A N 1
ATOM 613 C CA . ASN A 1 80 ? -13.939 -0.379 13.866 1.00 89.38 80 ASN A CA 1
ATOM 614 C C . ASN A 1 80 ? -13.175 0.600 12.964 1.00 89.38 80 ASN A C 1
ATOM 616 O O . ASN A 1 80 ? -13.265 1.822 13.100 1.00 89.38 80 ASN A O 1
ATOM 620 N N . TYR A 1 81 ? -12.359 0.054 12.072 1.00 86.31 81 TYR A N 1
ATOM 621 C CA . TYR A 1 81 ? -11.777 0.805 10.969 1.00 86.31 81 TYR A CA 1
ATOM 622 C C . TYR A 1 81 ? -11.801 -0.032 9.698 1.00 86.31 81 TYR A C 1
ATOM 624 O O . TYR A 1 81 ? -11.660 -1.256 9.749 1.00 86.31 81 TYR A O 1
ATOM 632 N N . SER A 1 82 ? -11.933 0.645 8.562 1.00 88.56 82 SER A N 1
ATOM 633 C CA . SER A 1 82 ? -11.819 0.033 7.241 1.00 88.56 82 SER A CA 1
ATOM 634 C C . SER A 1 82 ? -10.427 0.267 6.669 1.00 88.56 82 SER A C 1
ATOM 636 O O . SER A 1 82 ? -9.788 1.289 6.937 1.00 88.56 82 SER A O 1
ATOM 638 N N . TYR A 1 83 ? -9.945 -0.679 5.875 1.00 90.75 83 TYR A N 1
ATOM 639 C CA . TYR A 1 83 ? -8.692 -0.557 5.151 1.00 90.75 83 TYR A CA 1
ATOM 640 C C . TYR A 1 83 ? -8.821 -1.096 3.731 1.00 90.75 83 TYR A C 1
ATOM 642 O O . TYR A 1 83 ? -9.663 -1.943 3.444 1.00 90.75 83 TYR A O 1
ATOM 650 N N . GLN A 1 84 ? -7.934 -0.621 2.865 1.00 92.31 84 GLN A N 1
ATOM 651 C CA . GLN A 1 84 ? -7.729 -1.130 1.517 1.00 92.31 84 GLN A CA 1
ATOM 652 C C . GLN A 1 84 ? -6.230 -1.351 1.325 1.00 92.31 84 GLN A C 1
ATOM 654 O O . GLN A 1 84 ? -5.426 -0.435 1.528 1.00 92.31 84 GLN A O 1
ATOM 659 N N . THR A 1 85 ? -5.825 -2.566 0.962 1.00 93.94 85 THR A N 1
ATOM 660 C CA . THR A 1 85 ? -4.430 -2.826 0.599 1.00 93.94 85 THR A CA 1
ATOM 661 C C . THR A 1 85 ? -4.152 -2.239 -0.780 1.00 93.94 85 THR A C 1
ATOM 663 O O . THR A 1 85 ? -4.923 -2.455 -1.715 1.00 93.94 85 THR A O 1
ATOM 666 N N . ILE A 1 86 ? -3.036 -1.529 -0.915 1.00 94.50 86 ILE A N 1
ATOM 667 C CA . ILE A 1 86 ? -2.487 -1.088 -2.195 1.00 94.50 86 ILE A CA 1
ATOM 668 C C . ILE A 1 86 ? -1.088 -1.668 -2.367 1.00 94.50 86 ILE A C 1
ATOM 670 O O . ILE A 1 86 ? -0.289 -1.663 -1.428 1.00 94.50 86 ILE A O 1
ATOM 674 N N . THR A 1 87 ? -0.799 -2.168 -3.563 1.00 95.38 87 THR A N 1
ATOM 675 C CA . THR A 1 87 ? 0.506 -2.703 -3.951 1.00 95.38 87 THR A CA 1
ATOM 676 C C . THR A 1 87 ? 1.037 -1.914 -5.132 1.00 95.38 87 THR A C 1
ATOM 678 O O . THR A 1 87 ? 0.316 -1.684 -6.096 1.00 95.38 87 THR A O 1
ATOM 681 N N . VAL A 1 88 ? 2.295 -1.490 -5.057 1.00 94.62 88 VAL A N 1
ATOM 682 C CA . VAL A 1 88 ? 2.971 -0.752 -6.125 1.00 94.62 88 VAL A CA 1
ATOM 683 C C . VAL A 1 88 ? 4.233 -1.496 -6.520 1.00 94.62 88 VAL A C 1
ATOM 685 O O . VAL A 1 88 ? 5.032 -1.895 -5.669 1.00 94.62 88 VAL A O 1
ATOM 688 N N . ARG A 1 89 ? 4.433 -1.633 -7.827 1.00 94.25 89 ARG A N 1
ATOM 689 C CA . ARG A 1 89 ? 5.679 -2.102 -8.427 1.00 94.25 89 ARG A CA 1
ATOM 690 C C . ARG A 1 89 ? 6.256 -0.992 -9.288 1.00 94.25 89 ARG A C 1
ATOM 692 O O . ARG A 1 89 ? 5.525 -0.352 -10.043 1.00 94.25 89 ARG A O 1
ATOM 699 N N . THR A 1 90 ? 7.557 -0.755 -9.187 1.00 92.38 90 THR A N 1
ATOM 700 C CA . THR A 1 90 ? 8.239 0.273 -9.979 1.00 92.38 90 THR A CA 1
ATOM 701 C C . THR A 1 90 ? 9.220 -0.360 -10.947 1.00 92.38 90 THR A C 1
ATOM 703 O O . THR A 1 90 ? 9.660 -1.495 -10.772 1.00 92.38 90 THR A O 1
ATOM 706 N N . GLN A 1 91 ? 9.533 0.375 -12.003 1.00 91.44 91 GLN A N 1
ATOM 707 C CA . GLN A 1 91 ? 10.470 -0.035 -13.032 1.00 91.44 91 GLN A CA 1
ATOM 708 C C . GLN A 1 91 ? 11.337 1.158 -13.408 1.00 91.44 91 GLN A C 1
ATOM 710 O O . GLN A 1 91 ? 10.854 2.289 -13.464 1.00 91.44 91 GLN A O 1
ATOM 715 N N . CYS A 1 92 ? 12.613 0.912 -13.667 1.00 89.12 92 CYS A N 1
ATOM 716 C CA . CYS A 1 92 ? 13.504 1.885 -14.275 1.00 89.12 92 CYS A CA 1
ATOM 717 C C . CYS A 1 92 ? 14.187 1.287 -15.498 1.00 89.12 92 CYS A C 1
ATOM 719 O O . CYS A 1 92 ? 14.343 0.070 -15.622 1.00 89.12 92 CYS A O 1
ATOM 721 N N . GLU A 1 93 ? 14.583 2.174 -16.397 1.00 87.88 93 GLU A N 1
ATOM 722 C CA . GLU A 1 93 ? 15.292 1.827 -17.617 1.00 87.88 93 GLU A CA 1
ATOM 723 C C . GLU A 1 93 ? 16.581 2.626 -17.689 1.00 87.88 93 GLU A C 1
ATOM 725 O O . GLU A 1 93 ? 16.668 3.759 -17.205 1.00 87.88 93 GLU A O 1
ATOM 730 N N . GLY A 1 94 ? 17.579 2.056 -18.339 1.00 86.56 94 GLY A N 1
ATOM 731 C CA . GLY A 1 94 ? 18.804 2.773 -18.616 1.00 86.56 94 GLY A CA 1
ATOM 732 C C . GLY A 1 94 ? 19.633 2.086 -19.675 1.00 86.56 94 GLY A C 1
ATOM 733 O O . GLY A 1 94 ? 19.258 1.049 -20.217 1.00 86.56 94 GLY A O 1
ATOM 734 N N . GLN A 1 95 ? 20.772 2.706 -19.950 1.00 86.88 95 GLN A N 1
ATOM 735 C CA . GLN A 1 95 ? 21.715 2.238 -20.946 1.00 86.88 95 GLN A CA 1
ATOM 736 C C . GLN A 1 95 ? 23.032 1.871 -20.266 1.00 86.88 95 GLN A C 1
ATOM 738 O O . GLN A 1 95 ? 23.520 2.584 -19.384 1.00 86.88 95 GLN A O 1
ATOM 743 N N . ALA A 1 96 ? 23.609 0.738 -20.645 1.00 82.50 96 ALA A N 1
ATOM 744 C CA . ALA A 1 96 ? 24.940 0.352 -20.224 1.00 82.50 96 ALA A CA 1
ATOM 745 C C . ALA A 1 96 ? 25.979 1.283 -20.863 1.00 82.50 96 ALA A C 1
ATOM 747 O O . ALA A 1 96 ? 25.963 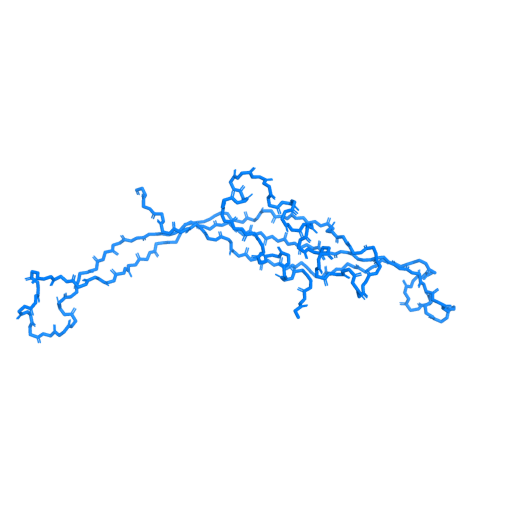1.538 -22.065 1.00 82.50 96 ALA A O 1
ATOM 748 N N . ILE A 1 97 ? 26.917 1.770 -20.048 1.00 83.44 97 ILE A N 1
ATOM 749 C CA . ILE A 1 97 ? 27.997 2.657 -20.510 1.00 83.44 97 ILE A CA 1
ATOM 750 C C . ILE A 1 97 ? 29.117 1.844 -21.181 1.00 83.44 97 ILE A C 1
ATOM 752 O O . ILE A 1 97 ? 29.854 2.364 -22.016 1.00 83.44 97 ILE A O 1
ATOM 756 N N . THR A 1 98 ? 29.259 0.561 -20.828 1.00 83.81 98 THR A N 1
ATOM 757 C CA . THR A 1 98 ? 30.329 -0.311 -21.329 1.00 83.81 98 THR A CA 1
ATOM 758 C C . THR A 1 98 ? 29.792 -1.663 -21.806 1.00 83.81 98 THR A C 1
ATOM 760 O O . THR A 1 98 ? 28.773 -2.130 -21.290 1.00 83.81 98 THR A O 1
ATOM 763 N N . PRO A 1 99 ? 30.507 -2.353 -22.717 1.00 80.19 99 PRO A N 1
ATOM 764 C CA . PRO A 1 99 ? 30.147 -3.705 -23.151 1.00 80.19 99 PRO A CA 1
ATOM 765 C C . PRO A 1 99 ? 30.094 -4.728 -22.007 1.00 80.19 99 PRO A C 1
ATOM 767 O O . PRO A 1 99 ? 29.239 -5.608 -22.008 1.00 80.19 99 PRO A O 1
ATOM 770 N N . LEU A 1 100 ? 30.970 -4.597 -20.999 1.00 83.88 100 LEU A N 1
ATOM 771 C CA . LEU A 1 100 ? 30.905 -5.426 -19.790 1.00 83.88 100 LEU A CA 1
ATOM 772 C C . LEU A 1 100 ? 29.621 -5.151 -19.005 1.00 83.88 100 LEU A C 1
ATOM 774 O O . LEU A 1 100 ? 28.951 -6.089 -18.588 1.00 83.88 100 LEU A O 1
ATOM 778 N N . GLY A 1 101 ? 29.249 -3.876 -18.853 1.00 76.19 101 GLY A N 1
ATOM 779 C CA . GLY A 1 101 ? 27.974 -3.489 -18.252 1.00 76.19 101 GLY A CA 1
ATOM 780 C C . GLY A 1 101 ? 26.786 -4.108 -18.986 1.00 76.19 101 GLY A C 1
ATOM 781 O O . GLY A 1 101 ? 25.918 -4.681 -18.339 1.00 76.19 101 GLY A O 1
ATOM 782 N N . ALA A 1 102 ? 26.806 -4.088 -20.322 1.00 81.25 102 ALA A N 1
ATOM 783 C CA . ALA A 1 102 ? 25.759 -4.684 -21.147 1.00 81.25 102 ALA A CA 1
ATOM 784 C C . ALA A 1 102 ? 25.630 -6.199 -20.935 1.00 81.25 102 ALA A C 1
ATOM 786 O O . ALA A 1 102 ? 24.525 -6.738 -20.938 1.00 81.25 102 ALA A O 1
ATOM 787 N N . LEU A 1 103 ? 26.749 -6.888 -20.700 1.00 83.94 103 LEU A N 1
ATOM 788 C CA . LEU A 1 103 ? 26.756 -8.321 -20.419 1.00 83.94 103 LEU A CA 1
ATOM 789 C C . LEU A 1 103 ? 26.109 -8.644 -19.060 1.00 83.94 103 LEU A C 1
ATOM 791 O O . LEU A 1 103 ? 25.395 -9.636 -18.949 1.00 83.94 103 LEU A O 1
ATOM 795 N N . PHE A 1 104 ? 26.299 -7.788 -18.048 1.00 81.19 104 PHE A N 1
ATOM 796 C CA . PHE A 1 104 ? 25.651 -7.935 -16.737 1.00 81.19 104 PHE A CA 1
ATOM 797 C C . PHE A 1 104 ? 24.164 -7.567 -16.745 1.00 81.19 104 PHE A C 1
ATOM 799 O O . PHE A 1 104 ? 23.403 -8.109 -15.947 1.00 81.19 104 PHE A O 1
ATOM 806 N N . THR A 1 105 ? 23.744 -6.654 -17.621 1.00 78.31 105 THR A N 1
ATOM 807 C CA . THR A 1 105 ? 22.357 -6.169 -17.682 1.00 78.31 105 THR A CA 1
ATOM 808 C C . THR A 1 105 ? 21.508 -6.840 -18.765 1.00 78.31 105 THR A C 1
ATOM 810 O O . THR A 1 105 ? 20.336 -6.503 -18.905 1.00 78.31 105 THR A O 1
ATOM 813 N N . GLY A 1 106 ? 22.071 -7.796 -19.515 1.00 82.12 106 GLY A N 1
ATOM 814 C CA . GLY A 1 106 ? 21.370 -8.540 -20.570 1.00 82.12 106 GLY A CA 1
ATOM 815 C C . GLY A 1 106 ? 21.197 -7.778 -21.890 1.00 82.12 106 GLY A C 1
ATOM 816 O O . GLY A 1 106 ? 20.403 -8.189 -22.730 1.00 82.12 106 GLY A O 1
ATOM 817 N N . GLY A 1 107 ? 21.931 -6.682 -22.084 1.00 85.56 107 GLY A N 1
ATOM 818 C CA . GLY A 1 107 ? 21.847 -5.820 -23.259 1.00 85.56 107 GLY A CA 1
ATOM 819 C C . GLY A 1 107 ? 22.381 -4.411 -23.002 1.00 85.56 107 GLY A C 1
ATOM 820 O O . GLY A 1 107 ? 22.606 -4.013 -21.857 1.00 85.56 107 GLY A O 1
ATOM 821 N N . MET A 1 108 ? 22.591 -3.655 -24.087 1.00 85.50 108 MET A N 1
ATOM 822 C CA . MET A 1 108 ? 22.958 -2.233 -24.010 1.00 85.50 108 MET A CA 1
ATOM 823 C C . MET A 1 108 ? 21.840 -1.396 -23.397 1.00 85.50 108 MET A C 1
ATOM 825 O O . MET A 1 108 ? 22.140 -0.468 -22.658 1.00 85.50 108 MET A O 1
ATOM 829 N N . ASP A 1 109 ? 20.586 -1.756 -23.649 1.00 89.12 109 ASP A N 1
ATOM 830 C CA . ASP A 1 109 ? 19.427 -1.207 -22.957 1.00 89.12 109 ASP A CA 1
ATOM 831 C C . ASP A 1 109 ? 18.960 -2.215 -21.918 1.00 89.12 109 ASP A C 1
ATOM 833 O O . ASP A 1 109 ? 18.907 -3.421 -22.177 1.00 89.12 109 ASP A O 1
ATOM 837 N N . TRP A 1 110 ? 18.628 -1.723 -20.733 1.00 85.44 110 TRP A N 1
ATOM 838 C CA . TRP A 1 110 ? 18.206 -2.566 -19.632 1.00 85.44 110 TRP A CA 1
ATOM 839 C C . TRP A 1 110 ? 16.973 -2.018 -18.943 1.00 85.44 110 TRP A C 1
ATOM 841 O O . TRP A 1 110 ? 16.687 -0.821 -18.936 1.00 85.44 110 TRP A O 1
ATOM 851 N N . THR A 1 111 ? 16.240 -2.943 -18.340 1.00 88.88 111 THR A N 1
ATOM 852 C CA . THR A 1 111 ? 15.047 -2.686 -17.549 1.00 88.88 111 THR A CA 1
ATOM 853 C C . THR A 1 111 ? 15.197 -3.411 -16.224 1.00 88.88 111 THR A C 1
ATOM 855 O O . THR A 1 111 ? 15.392 -4.624 -16.204 1.00 88.88 111 THR A O 1
ATOM 858 N N . ILE A 1 112 ? 15.063 -2.687 -15.117 1.00 87.31 112 ILE A N 1
ATOM 859 C CA . ILE A 1 112 ? 15.026 -3.276 -13.778 1.00 87.31 112 ILE A CA 1
ATOM 860 C C . ILE A 1 112 ? 13.642 -3.026 -13.199 1.00 87.31 112 ILE A C 1
ATOM 862 O O . ILE A 1 112 ? 13.175 -1.889 -13.143 1.00 87.31 112 ILE A O 1
ATOM 866 N N . THR A 1 113 ? 12.993 -4.099 -12.757 1.00 90.81 113 THR A N 1
ATOM 867 C CA . THR A 1 113 ? 11.692 -4.046 -12.086 1.00 90.81 113 THR A CA 1
ATOM 868 C C . THR A 1 113 ? 11.885 -4.370 -10.612 1.00 90.81 113 THR A C 1
ATOM 870 O O . THR A 1 113 ? 12.593 -5.317 -10.279 1.00 90.81 113 THR A O 1
ATOM 873 N N . SER A 1 114 ? 11.285 -3.577 -9.728 1.00 89.31 114 SER A N 1
ATOM 874 C CA . SER A 1 114 ? 11.359 -3.809 -8.289 1.00 89.31 114 SER A CA 1
ATOM 875 C C . SER A 1 114 ? 10.490 -4.990 -7.864 1.00 89.31 114 SER A C 1
ATOM 877 O O . SER A 1 114 ? 9.491 -5.322 -8.509 1.00 89.31 114 SER A O 1
ATOM 879 N N . ASP A 1 115 ? 10.784 -5.537 -6.689 1.00 92.31 115 ASP A N 1
ATOM 880 C CA . ASP A 1 115 ? 9.793 -6.325 -5.963 1.00 92.31 115 ASP A CA 1
ATOM 881 C C . ASP A 1 115 ? 8.543 -5.471 -5.675 1.00 92.31 115 ASP A C 1
ATOM 883 O O . ASP A 1 115 ? 8.644 -4.240 -5.534 1.00 92.31 115 ASP A O 1
ATOM 887 N N . PRO A 1 116 ? 7.347 -6.085 -5.632 1.00 92.81 116 PRO A N 1
ATOM 888 C CA . PRO A 1 116 ? 6.130 -5.376 -5.266 1.00 92.81 116 PRO A CA 1
ATOM 889 C C . PRO A 1 116 ? 6.201 -4.937 -3.799 1.00 92.81 116 PRO A C 1
ATOM 891 O O . PRO A 1 116 ? 6.655 -5.686 -2.935 1.00 92.81 116 PRO A O 1
ATOM 894 N N . MET A 1 117 ? 5.715 -3.733 -3.507 1.00 94.12 117 MET A N 1
ATOM 895 C CA . MET A 1 117 ? 5.613 -3.226 -2.142 1.00 94.12 117 MET A CA 1
ATOM 896 C C . MET A 1 117 ? 4.162 -2.893 -1.816 1.00 94.12 117 MET A C 1
ATOM 898 O O . MET A 1 117 ? 3.504 -2.182 -2.575 1.00 94.12 117 MET A O 1
ATOM 902 N N . SER A 1 118 ? 3.679 -3.387 -0.677 1.00 94.12 118 SER A N 1
ATOM 903 C CA . SER A 1 118 ? 2.281 -3.247 -0.266 1.00 94.12 118 SER A CA 1
ATOM 904 C C . SER A 1 118 ? 2.142 -2.448 1.025 1.00 94.12 118 SER A C 1
ATOM 906 O O . SER A 1 118 ? 3.008 -2.487 1.901 1.00 94.12 118 SER A O 1
ATOM 908 N N . ARG A 1 119 ? 1.022 -1.738 1.159 1.00 92.06 119 ARG A N 1
ATOM 909 C CA . ARG A 1 119 ? 0.618 -1.035 2.380 1.00 92.06 119 ARG A CA 1
ATOM 910 C C . ARG A 1 119 ? -0.901 -1.084 2.524 1.00 92.06 119 ARG A C 1
ATOM 912 O O . ARG A 1 119 ? -1.622 -0.984 1.539 1.00 92.06 119 ARG A O 1
ATOM 919 N N . ASN A 1 120 ? -1.379 -1.150 3.763 1.00 91.62 120 ASN A N 1
ATOM 920 C CA . ASN A 1 120 ? -2.783 -0.897 4.078 1.00 91.62 120 ASN A CA 1
ATOM 921 C C . ASN A 1 120 ? -3.027 0.607 4.237 1.00 91.62 120 ASN A C 1
ATOM 923 O O . ASN A 1 120 ? -2.335 1.286 5.003 1.00 91.62 120 ASN A O 1
ATOM 927 N N . VAL A 1 121 ? -4.011 1.117 3.504 1.00 90.25 121 VAL A N 1
ATOM 928 C CA . VAL A 1 121 ? -4.492 2.493 3.605 1.00 90.25 121 VAL A CA 1
ATOM 929 C C . VAL A 1 121 ? -5.768 2.472 4.431 1.00 90.25 121 VAL A C 1
ATOM 931 O O . VAL A 1 121 ? -6.744 1.828 4.054 1.00 90.25 121 VAL A O 1
ATOM 934 N N . TYR A 1 122 ? -5.734 3.143 5.577 1.00 86.56 122 TYR A N 1
A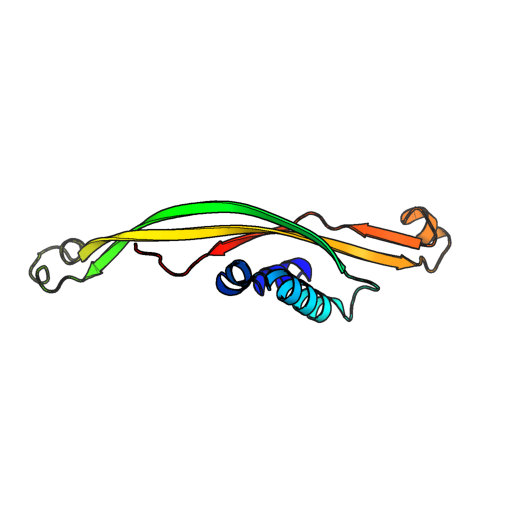TOM 935 C CA . TYR A 1 122 ? -6.792 3.088 6.581 1.00 86.56 122 TYR A CA 1
ATOM 936 C C . TYR A 1 122 ? -7.722 4.292 6.461 1.00 86.56 122 TYR A C 1
ATOM 938 O O . TYR A 1 122 ? -7.248 5.424 6.342 1.00 86.56 122 TYR A O 1
ATOM 946 N N . ALA A 1 123 ? -9.028 4.052 6.555 1.00 81.94 123 ALA A N 1
ATOM 947 C CA . ALA A 1 123 ? -9.995 5.099 6.849 1.00 81.94 123 ALA A CA 1
ATOM 948 C C . ALA A 1 123 ? -9.921 5.426 8.345 1.00 81.94 123 ALA A C 1
ATOM 950 O O . ALA A 1 123 ? -9.870 4.524 9.185 1.00 81.94 123 ALA A O 1
ATOM 951 N N . SER A 1 124 ? -9.910 6.709 8.697 1.00 67.38 124 SER A N 1
ATOM 952 C CA . SER A 1 124 ? -10.042 7.130 10.091 1.00 67.38 124 SER A CA 1
ATOM 953 C C . SER A 1 124 ? -11.376 6.641 10.663 1.00 67.38 124 SER A C 1
ATOM 955 O O . SER A 1 124 ? -12.407 6.882 10.043 1.00 67.38 124 SER A O 1
ATOM 957 N N . GLY A 1 125 ? -11.296 5.961 11.820 1.00 59.88 125 GLY A N 1
ATOM 958 C CA . GLY A 1 125 ? -12.380 5.465 12.683 1.00 59.88 125 GLY A CA 1
ATOM 959 C C . GLY A 1 125 ? -13.771 5.523 12.072 1.00 59.88 125 GLY A C 1
ATOM 960 O O . GLY A 1 125 ? -14.464 6.529 12.208 1.00 59.88 125 GLY A O 1
ATOM 961 N N . TYR A 1 126 ? -14.158 4.436 11.409 1.00 50.19 126 TYR A N 1
ATOM 962 C CA . TYR A 1 126 ? -15.487 4.309 10.839 1.00 50.19 126 TYR A CA 1
ATOM 963 C C . TYR A 1 126 ? -16.440 3.840 11.944 1.00 50.19 126 TYR A C 1
ATOM 965 O O . TYR A 1 126 ? -16.163 2.891 12.679 1.00 50.19 126 TYR A O 1
ATOM 973 N N . LYS A 1 127 ? -17.569 4.523 12.077 1.00 53.00 127 LYS A N 1
ATOM 974 C CA . LYS A 1 127 ? -18.744 4.009 12.771 1.00 53.00 127 LYS A CA 1
ATOM 975 C C . LYS A 1 127 ? -19.923 4.294 11.852 1.00 53.00 127 LYS A C 1
ATOM 977 O O . LYS A 1 127 ? -20.310 5.451 11.722 1.00 53.00 127 LYS A O 1
ATOM 982 N N . GLU A 1 128 ? -20.441 3.254 11.214 1.00 50.53 128 GLU A N 1
ATOM 983 C CA . GLU A 1 128 ? -21.879 3.162 10.950 1.00 50.53 128 GLU A CA 1
ATOM 984 C C . GLU A 1 128 ? -22.458 2.186 11.971 1.00 50.53 128 GLU A C 1
ATOM 986 O O . GLU A 1 128 ? -21.831 1.115 12.169 1.00 50.53 128 GLU A O 1
#

Secondary structure (DSSP, 8-state):
--HHHHHHHT--HHHHHTT-HHHHHHHHHHHHHTTT-TT-EEEEEEEEEEEEEEEEEEEE-GGGTT-SSGGGGEEEEEEEEEEEEEEEEEEEEEE-SSHHHHHHHTSSEEEEEPPPEEEEEEPS-B--

Organism: NCBI:txid1381

Sequence (128 aa):
MNATASSLSSVNYESLTQGNYQESINASLQAAGRKKLTNLRVASIDLGAAGQQAYTYRVYSSDKEKEGNFNERFEDRPSNYSYQTITVRTQCEGQAITPLGALFTGGMDWTITSDPMSRNVYASGYKE